Protein AF-A0A8X6RMN5-F1 (afdb_monomer_lite)

Foldseek 3Di:
DLLVVLLVVQLCCCVPVVDHALEDEDADPDPNLVSCVVVCSDPDPRDRHYDYDLLNVLVVQLVVLVVVLVVQPPPADPVRHGQDDDPHDDNVVSVVLSVQLSVLCVVQVPDPVSSVLSNVVSVLVSVDDPVRNPPPSPDPPPVVPDPPVPDPDPDDDDDDD

Radius of gyration: 23.26 Å; chains: 1; bounding box: 46×34×85 Å

pLDDT: mean 80.07, std 21.09, range [27.12, 97.19]

Organism: Trichonephila clavipes (NCBI:txid2585209)

Structure (mmCIF, N/CA/C/O backbone):
data_AF-A0A8X6RMN5-F1
#
_entry.id   AF-A0A8X6RMN5-F1
#
loop_
_atom_site.group_PDB
_atom_site.id
_atom_site.type_symbol
_atom_site.label_atom_id
_atom_site.label_alt_id
_atom_site.label_comp_id
_atom_site.label_asym_id
_atom_site.label_entity_id
_atom_site.label_seq_id
_atom_site.pdbx_PDB_ins_code
_atom_site.Cartn_x
_atom_site.Cartn_y
_atom_site.Cartn_z
_atom_site.occupancy
_atom_site.B_iso_or_equiv
_atom_site.auth_seq_id
_atom_site.auth_comp_id
_atom_site.auth_asym_id
_atom_site.auth_atom_id
_atom_site.pdbx_PDB_model_num
ATOM 1 N N . MET A 1 1 ? -0.550 14.791 17.114 1.00 70.75 1 MET A N 1
ATOM 2 C CA . MET A 1 1 ? -1.939 15.265 16.935 1.00 70.75 1 MET A CA 1
ATOM 3 C C . MET A 1 1 ? -2.863 14.132 16.491 1.00 70.75 1 MET A C 1
ATOM 5 O O . MET A 1 1 ? -3.831 13.871 17.186 1.00 70.75 1 MET A O 1
ATOM 9 N N . GLU A 1 2 ? -2.534 13.392 15.426 1.00 81.44 2 GLU A N 1
ATOM 10 C CA . GLU A 1 2 ? -3.376 12.292 14.905 1.00 81.44 2 GLU A CA 1
ATOM 11 C C . GLU A 1 2 ? -3.603 11.138 15.896 1.00 81.44 2 GLU A C 1
ATOM 13 O O . GLU A 1 2 ? -4.734 10.700 16.077 1.00 81.44 2 GLU A O 1
ATOM 18 N N . VAL A 1 3 ? -2.552 10.692 16.594 1.00 89.19 3 VAL A N 1
ATOM 19 C CA . VAL A 1 3 ? -2.627 9.593 17.579 1.00 89.19 3 VAL A CA 1
ATOM 20 C C . VAL A 1 3 ? -3.610 9.912 18.713 1.00 89.19 3 VAL A C 1
ATOM 22 O O . VAL A 1 3 ? -4.524 9.138 18.983 1.00 89.19 3 VAL A O 1
ATOM 25 N N . ALA A 1 4 ? -3.468 11.092 19.326 1.00 90.25 4 ALA A N 1
ATOM 26 C CA . ALA A 1 4 ? -4.348 11.553 20.400 1.00 90.25 4 ALA A CA 1
ATOM 27 C C . ALA A 1 4 ? -5.798 11.749 19.924 1.00 90.25 4 ALA A C 1
ATOM 29 O O . ALA A 1 4 ? -6.733 11.462 20.671 1.00 90.25 4 ALA A O 1
ATOM 30 N N . GLY A 1 5 ? -5.986 12.191 18.675 1.00 93.06 5 GLY A N 1
ATOM 31 C CA . GLY A 1 5 ? -7.304 12.331 18.056 1.00 93.06 5 GLY A CA 1
ATOM 32 C C . GLY A 1 5 ? -7.997 10.984 17.858 1.00 93.06 5 GLY A C 1
ATOM 33 O O . GLY A 1 5 ? -9.136 10.814 18.287 1.00 93.06 5 GLY A O 1
ATOM 34 N N . ALA A 1 6 ? -7.300 10.007 17.271 1.00 91.38 6 ALA A N 1
ATOM 35 C CA . ALA A 1 6 ? -7.832 8.662 17.067 1.00 91.38 6 ALA A CA 1
ATOM 36 C C . ALA A 1 6 ? -8.211 7.998 18.399 1.00 91.38 6 ALA A C 1
ATOM 38 O O . ALA A 1 6 ? -9.324 7.491 18.539 1.00 91.38 6 ALA A O 1
ATOM 39 N N . LEU A 1 7 ? -7.337 8.086 19.406 1.00 91.69 7 LEU A N 1
ATOM 40 C CA . LEU A 1 7 ? -7.613 7.563 20.743 1.00 91.69 7 LEU A CA 1
ATOM 41 C C . LEU A 1 7 ? -8.856 8.218 21.368 1.00 91.69 7 LEU A C 1
ATOM 43 O O . LEU A 1 7 ? -9.755 7.520 21.837 1.00 91.69 7 LEU A O 1
ATOM 47 N N . SER A 1 8 ? -8.947 9.550 21.292 1.00 93.56 8 SER A N 1
ATOM 48 C CA . SER A 1 8 ? -10.103 10.314 21.781 1.00 93.56 8 SER A CA 1
ATOM 49 C C . SER A 1 8 ? -11.411 9.882 21.116 1.00 93.56 8 SER A C 1
ATOM 51 O O . SER A 1 8 ? -12.431 9.761 21.790 1.00 93.56 8 SER A O 1
ATOM 53 N N . ILE A 1 9 ? -11.405 9.632 19.803 1.00 93.50 9 ILE A N 1
ATOM 54 C CA . ILE A 1 9 ? -12.593 9.186 19.060 1.00 93.50 9 ILE A CA 1
ATOM 55 C C . ILE A 1 9 ? -13.062 7.814 19.556 1.00 93.50 9 ILE A C 1
ATOM 57 O O . ILE A 1 9 ? -14.255 7.630 19.811 1.00 93.50 9 ILE A O 1
ATOM 61 N N . PHE A 1 10 ? -12.140 6.864 19.735 1.00 92.31 10 PHE A N 1
ATOM 62 C CA . PHE A 1 10 ? -12.474 5.526 20.225 1.00 92.31 10 PHE A CA 1
ATOM 63 C C . PHE A 1 10 ? -12.999 5.573 21.666 1.00 92.31 10 PHE A C 1
ATOM 65 O O . PHE A 1 10 ? -14.037 4.982 21.952 1.00 92.31 10 PHE A O 1
ATOM 72 N N . GLN A 1 11 ? -12.369 6.343 22.555 1.00 91.81 11 GLN A N 1
ATOM 73 C CA . GLN A 1 11 ? -12.828 6.488 23.942 1.00 91.81 11 GLN A CA 1
ATOM 74 C C . GLN A 1 11 ? -14.220 7.133 24.017 1.00 91.81 11 GLN A C 1
ATOM 76 O O . GLN A 1 11 ? -15.104 6.645 24.722 1.00 91.81 11 GLN A O 1
ATOM 81 N N . ARG A 1 12 ? -14.447 8.196 23.232 1.00 94.12 12 ARG A N 1
ATOM 82 C CA . ARG A 1 12 ? -15.735 8.905 23.180 1.00 94.12 12 ARG A CA 1
ATOM 83 C C . ARG A 1 12 ? -16.869 8.050 22.630 1.00 94.12 12 ARG A C 1
ATOM 85 O O . ARG A 1 12 ? -18.004 8.232 23.055 1.00 94.12 12 ARG A O 1
ATOM 92 N N . SER A 1 13 ? -16.581 7.130 21.708 1.00 92.75 13 SER A N 1
ATOM 93 C CA . SER A 1 13 ? -17.604 6.230 21.158 1.00 92.75 13 SER A CA 1
ATOM 94 C C . SER A 1 13 ? -18.287 5.400 22.250 1.00 92.75 13 SER A C 1
ATOM 96 O O . SER A 1 13 ? -19.514 5.299 22.275 1.00 92.75 13 SER A O 1
ATOM 98 N N . GLN A 1 14 ? -17.505 4.911 23.215 1.00 88.12 14 GLN A N 1
ATOM 99 C CA . GLN A 1 14 ? -18.015 4.131 24.333 1.00 88.12 14 GLN A CA 1
ATOM 100 C C . GLN A 1 14 ? -18.707 5.018 25.372 1.00 88.12 14 GLN A C 1
ATOM 102 O O . GLN A 1 14 ? -19.787 4.668 25.837 1.00 88.12 14 GLN A O 1
ATOM 107 N N . SER A 1 15 ? -18.118 6.163 25.732 1.00 89.12 15 SER A N 1
ATOM 108 C CA . SER A 1 15 ? -18.645 6.997 26.821 1.00 89.12 15 SER A CA 1
ATOM 109 C C . SER A 1 15 ? -19.879 7.816 26.443 1.00 89.12 15 SER A C 1
ATOM 111 O O . SER A 1 15 ? -20.759 7.994 27.278 1.00 89.12 15 SER A O 1
ATOM 113 N N . LEU A 1 16 ? -19.959 8.315 25.205 1.00 93.62 16 LEU A N 1
ATOM 114 C CA . LEU A 1 16 ? -21.046 9.200 24.771 1.00 93.62 16 LEU A CA 1
ATOM 115 C C . LEU A 1 16 ? -22.171 8.455 24.057 1.00 93.62 16 LEU A C 1
ATOM 117 O O . LEU A 1 16 ? -23.327 8.853 24.161 1.00 93.62 16 LEU A O 1
ATOM 121 N N . CYS A 1 17 ? -21.831 7.401 23.316 1.00 91.00 17 CYS A N 1
ATOM 122 C CA . CYS A 1 17 ? -22.777 6.719 22.434 1.00 91.00 17 CYS A CA 1
ATOM 123 C C . CYS A 1 17 ? -22.996 5.248 22.809 1.00 91.00 17 CYS A C 1
ATOM 125 O O . CYS A 1 17 ? -23.855 4.607 22.213 1.00 91.00 17 CYS A O 1
ATOM 127 N N . ASN A 1 18 ? -22.228 4.703 23.763 1.00 90.06 18 ASN A N 1
ATOM 128 C CA . ASN A 1 18 ? -22.230 3.281 24.117 1.00 90.06 18 ASN A CA 1
ATOM 129 C C . ASN A 1 18 ? -22.034 2.350 22.899 1.00 90.06 18 ASN A C 1
ATOM 131 O O . ASN A 1 18 ? -22.645 1.286 22.808 1.00 90.06 18 ASN A O 1
ATOM 135 N N . VAL A 1 19 ? -21.185 2.757 21.945 1.00 91.06 19 VAL A N 1
ATOM 136 C CA . VAL A 1 19 ? -20.836 1.968 20.750 1.00 91.06 19 VAL A CA 1
ATOM 137 C C . VAL A 1 19 ? -19.344 1.653 20.704 1.00 91.06 19 VAL A C 1
ATOM 139 O O . VAL A 1 19 ? -18.530 2.335 21.326 1.00 91.06 19 VAL A O 1
ATOM 142 N N . ARG A 1 20 ? -18.979 0.625 19.929 1.00 91.50 20 ARG A N 1
ATOM 143 C CA . ARG A 1 20 ? -17.593 0.172 19.754 1.00 91.50 20 ARG A CA 1
ATOM 144 C C . ARG A 1 20 ? -17.239 0.077 18.279 1.00 91.50 20 ARG A C 1
ATOM 146 O O . ARG A 1 20 ? -17.992 -0.494 17.491 1.00 91.50 20 ARG A O 1
ATOM 153 N N . TYR A 1 21 ? -16.068 0.582 17.914 1.00 92.38 21 TYR A N 1
ATOM 154 C CA . TYR A 1 21 ? -15.489 0.358 16.598 1.00 92.38 21 TYR A CA 1
ATOM 155 C C . TYR A 1 21 ? -14.751 -0.977 16.589 1.00 92.38 21 TYR A C 1
ATOM 157 O O . TYR A 1 21 ? -13.824 -1.194 17.362 1.00 92.38 21 TYR A O 1
ATOM 165 N N . THR A 1 22 ? -15.141 -1.865 15.682 1.00 91.00 22 THR A N 1
ATOM 166 C CA . THR A 1 22 ? -14.509 -3.182 15.521 1.00 91.00 22 THR A CA 1
ATOM 167 C C . THR A 1 22 ? -13.418 -3.184 14.459 1.00 91.00 22 THR A C 1
ATOM 169 O O . THR A 1 22 ? -12.593 -4.090 14.431 1.00 91.00 22 THR A O 1
ATOM 172 N N . LYS A 1 23 ? -13.393 -2.167 13.589 1.00 92.38 23 LYS A N 1
ATOM 173 C CA . LYS A 1 23 ? -12.466 -2.064 12.461 1.00 92.38 23 LYS A CA 1
ATOM 174 C C . LYS A 1 23 ? -11.837 -0.680 12.400 1.00 92.38 23 LYS A C 1
ATOM 176 O O . LYS A 1 23 ? -12.520 0.326 12.580 1.00 92.38 23 LYS A O 1
ATOM 181 N N . TYR A 1 24 ? -10.546 -0.637 12.101 1.00 92.38 24 TYR A N 1
ATOM 182 C CA . TYR A 1 24 ? -9.770 0.579 11.894 1.00 92.38 24 TYR A CA 1
ATOM 183 C C . TYR A 1 24 ? -9.195 0.569 10.480 1.00 92.38 24 TYR A C 1
ATOM 185 O O . TYR A 1 24 ? -8.348 -0.262 10.162 1.00 92.38 24 TYR A O 1
ATOM 193 N N . LEU A 1 25 ? -9.644 1.489 9.626 1.00 91.38 25 LEU A N 1
ATOM 194 C CA . LEU A 1 25 ? -9.079 1.661 8.291 1.00 91.38 25 LEU A CA 1
ATOM 195 C C . LEU A 1 25 ? -7.884 2.611 8.364 1.00 91.38 25 LEU A C 1
ATOM 197 O O . LEU A 1 25 ? -8.046 3.791 8.668 1.00 91.38 25 LEU A O 1
ATOM 201 N N . GLY A 1 26 ? -6.695 2.091 8.074 1.00 88.62 26 GLY A N 1
ATOM 202 C CA . GLY A 1 26 ? -5.451 2.837 8.183 1.00 88.62 26 GLY A CA 1
ATOM 203 C C . GLY A 1 26 ? -4.517 2.639 7.000 1.00 88.62 26 GLY A C 1
ATOM 204 O O . GLY A 1 26 ? -4.634 1.701 6.211 1.00 88.62 26 GLY A O 1
ATOM 205 N N . ASP A 1 27 ? -3.563 3.553 6.900 1.00 81.75 27 ASP A N 1
ATOM 206 C CA . ASP A 1 27 ? -2.384 3.400 6.060 1.00 81.75 27 ASP A CA 1
ATOM 207 C C . ASP A 1 27 ? -1.276 2.719 6.884 1.00 81.75 27 ASP A C 1
ATOM 209 O O . ASP A 1 27 ? -1.054 3.112 8.031 1.00 81.75 27 ASP A O 1
ATOM 213 N N . GLY A 1 28 ? -0.614 1.714 6.300 1.00 75.88 28 GLY A N 1
ATOM 214 C CA . GLY A 1 28 ? 0.687 1.173 6.705 1.00 75.88 28 GLY A CA 1
ATOM 215 C C . GLY A 1 28 ? 0.947 1.093 8.205 1.00 75.88 28 GLY A C 1
ATOM 216 O O . GLY A 1 28 ? 0.069 0.751 8.989 1.00 75.88 28 GLY A O 1
ATOM 217 N N . ASP A 1 29 ? 2.173 1.379 8.629 1.00 77.69 29 ASP A N 1
ATOM 218 C CA . ASP A 1 29 ? 2.512 1.383 10.052 1.00 77.69 29 ASP A CA 1
ATOM 219 C C . ASP A 1 29 ? 1.843 2.576 10.749 1.00 77.69 29 ASP A C 1
ATOM 221 O O . ASP A 1 29 ? 2.338 3.704 10.751 1.00 77.69 29 ASP A O 1
ATOM 225 N N . SER A 1 30 ? 0.667 2.325 11.328 1.00 84.62 30 SER A N 1
ATOM 226 C CA . SER A 1 30 ? -0.173 3.357 11.925 1.00 84.62 30 SER A CA 1
ATOM 227 C C . SER A 1 30 ? 0.077 3.456 13.427 1.00 84.62 30 SER A C 1
ATOM 229 O O . SER A 1 30 ? -0.459 2.681 14.218 1.00 84.62 30 SER A O 1
ATOM 231 N N . LYS A 1 31 ? 0.842 4.474 13.841 1.00 89.62 31 LYS A N 1
ATOM 232 C CA . LYS A 1 31 ? 1.044 4.805 15.267 1.00 89.62 31 LYS A CA 1
ATOM 233 C C . LYS A 1 31 ? -0.278 5.039 16.008 1.00 89.62 31 LYS A C 1
ATOM 235 O O . LYS A 1 31 ? -0.380 4.743 17.193 1.00 89.62 31 LYS A O 1
ATOM 240 N N . ALA A 1 32 ? -1.288 5.555 15.309 1.00 91.19 32 ALA A N 1
ATOM 241 C CA . ALA A 1 32 ? -2.626 5.750 15.857 1.00 91.19 32 ALA A CA 1
ATOM 242 C C . ALA A 1 32 ? -3.315 4.415 16.183 1.00 91.19 32 ALA A C 1
ATOM 244 O O . ALA A 1 32 ? -3.856 4.272 17.276 1.00 91.19 32 ALA A O 1
ATOM 245 N N . PHE A 1 33 ? -3.227 3.420 15.293 1.00 90.94 33 PHE A N 1
ATOM 246 C CA . PHE A 1 33 ? -3.726 2.072 15.576 1.00 90.94 33 PHE A CA 1
ATOM 247 C C . PHE A 1 33 ? -3.003 1.435 16.766 1.00 90.94 33 PHE A C 1
ATOM 249 O O . PHE A 1 33 ? -3.659 0.932 17.674 1.00 90.94 33 PHE A O 1
ATOM 256 N N . ASN A 1 34 ? -1.668 1.513 16.800 1.00 90.62 34 ASN A N 1
ATOM 257 C CA . ASN A 1 34 ? -0.884 0.958 17.908 1.00 90.62 34 ASN A CA 1
ATOM 258 C C . ASN A 1 34 ? -1.311 1.566 19.247 1.00 90.62 34 ASN A C 1
ATOM 260 O O . ASN A 1 34 ? -1.565 0.835 20.196 1.00 90.62 34 ASN A O 1
ATOM 264 N N . SER A 1 35 ? -1.510 2.886 19.296 1.00 91.25 35 SER A N 1
ATOM 265 C CA . SER A 1 35 ? -2.003 3.562 20.497 1.00 91.25 35 SER A CA 1
ATOM 266 C C . SER A 1 35 ? -3.387 3.070 20.931 1.00 91.25 35 SER A C 1
ATOM 268 O O . SER A 1 35 ? -3.599 2.868 22.125 1.00 91.25 35 SER A O 1
ATOM 270 N N . ILE A 1 36 ? -4.318 2.826 20.001 1.00 90.12 36 ILE A N 1
ATOM 271 C CA . ILE A 1 36 ? -5.642 2.261 20.323 1.00 90.12 36 ILE A CA 1
ATOM 272 C C . ILE A 1 36 ? -5.500 0.866 20.951 1.00 90.12 36 ILE A C 1
ATOM 274 O O . ILE A 1 36 ? -6.151 0.576 21.955 1.00 90.12 36 ILE A O 1
ATOM 278 N N . VAL A 1 37 ? -4.636 0.017 20.388 1.00 88.75 37 VAL A N 1
ATOM 279 C CA . VAL A 1 37 ? -4.383 -1.342 20.894 1.00 88.75 37 VAL A CA 1
ATOM 280 C C . VAL A 1 37 ? -3.723 -1.307 22.276 1.00 88.75 37 VAL A C 1
ATOM 282 O O . VAL A 1 37 ? -4.178 -1.987 23.193 1.00 88.75 37 VAL A O 1
ATOM 285 N N . GLU A 1 38 ? -2.688 -0.483 22.449 1.00 89.44 38 GLU A N 1
ATOM 286 C CA . GLU A 1 38 ? -1.939 -0.334 23.703 1.00 89.44 38 GLU A CA 1
ATOM 287 C C . GLU A 1 38 ? -2.814 0.191 24.847 1.00 89.44 38 GLU A C 1
ATOM 289 O O . GLU A 1 38 ? -2.713 -0.287 25.976 1.00 89.44 38 GLU A O 1
ATOM 294 N N . ASN A 1 39 ? -3.708 1.142 24.558 1.00 88.56 39 ASN A N 1
ATOM 295 C CA . ASN A 1 39 ? -4.570 1.767 25.563 1.00 88.56 39 ASN A CA 1
ATOM 296 C C . ASN A 1 39 ? -5.820 0.943 25.905 1.00 88.56 39 ASN A C 1
ATOM 298 O O . ASN A 1 39 ? -6.601 1.388 26.742 1.00 88.56 39 ASN A O 1
ATOM 302 N N . LYS A 1 40 ? -6.025 -0.226 25.273 1.00 85.50 40 LYS A N 1
ATOM 303 C CA . LYS A 1 40 ? -7.152 -1.141 25.543 1.00 85.50 40 LYS A CA 1
ATOM 304 C C . LYS A 1 40 ? -8.485 -0.396 25.685 1.00 85.50 40 LYS A C 1
ATOM 306 O O . LYS A 1 40 ? -9.169 -0.496 26.698 1.00 85.50 40 LYS A O 1
ATOM 311 N N . VAL A 1 41 ? -8.826 0.399 24.667 1.00 84.94 41 VAL A N 1
ATOM 312 C CA . VAL A 1 41 ? -9.943 1.364 24.729 1.00 84.94 41 VAL A CA 1
ATOM 313 C C . VAL A 1 41 ? -11.295 0.709 25.049 1.00 84.94 41 VAL A C 1
ATOM 315 O O . VAL A 1 41 ? -12.184 1.361 25.595 1.00 84.94 41 VAL A O 1
ATOM 318 N N . TYR A 1 42 ? -11.444 -0.581 24.748 1.00 87.38 42 TYR A N 1
ATOM 319 C CA . TYR A 1 42 ? -12.607 -1.375 25.121 1.00 87.38 42 TYR A CA 1
ATOM 320 C C . TYR A 1 42 ? -12.220 -2.396 26.197 1.00 87.38 42 TYR A C 1
ATOM 322 O O . TYR A 1 42 ? -11.218 -3.093 26.071 1.00 87.38 42 TYR A O 1
ATOM 330 N N . VAL A 1 43 ? -13.026 -2.444 27.262 1.00 70.25 43 VAL A N 1
ATOM 331 C CA . VAL A 1 43 ? -12.774 -3.209 28.500 1.00 70.25 43 VAL A CA 1
ATOM 332 C C . VAL A 1 43 ? -12.931 -4.727 28.294 1.00 70.25 43 VAL A C 1
ATOM 334 O O . VAL A 1 43 ? -12.335 -5.515 29.024 1.00 70.25 43 VAL A O 1
ATOM 337 N N . ASP A 1 44 ? -13.661 -5.133 27.253 1.00 68.12 44 ASP A N 1
ATOM 338 C CA . ASP A 1 44 ? -13.896 -6.534 26.882 1.00 68.12 44 ASP A CA 1
ATOM 339 C C . ASP A 1 44 ? -12.927 -6.984 25.768 1.00 68.12 44 ASP A C 1
ATOM 341 O O . ASP A 1 44 ? -12.291 -6.149 25.130 1.00 68.12 44 ASP A O 1
ATOM 345 N N . HIS A 1 45 ? -12.874 -8.287 25.451 1.00 63.88 45 HIS A N 1
ATOM 346 C CA . HIS A 1 45 ? -12.081 -8.916 24.368 1.00 63.88 45 HIS A CA 1
ATOM 347 C C . HIS A 1 45 ? -12.367 -8.417 22.922 1.00 63.88 45 HIS A C 1
ATOM 349 O O . HIS A 1 45 ? -12.164 -9.143 21.951 1.00 63.88 45 HIS A O 1
ATOM 355 N N . CYS A 1 46 ? -12.849 -7.190 22.738 1.00 69.94 46 CYS A N 1
ATOM 356 C CA . CYS A 1 46 ? -13.054 -6.559 21.444 1.00 69.94 46 CYS A CA 1
ATOM 357 C C . CYS A 1 46 ? -11.709 -6.079 20.879 1.00 69.94 46 CYS A C 1
ATOM 359 O O . CYS A 1 46 ? -11.292 -4.941 21.105 1.00 69.94 46 CYS A O 1
ATOM 361 N N . SER A 1 47 ? -11.025 -6.946 20.132 1.00 81.62 47 SER A N 1
ATOM 362 C CA . SER A 1 47 ? -9.871 -6.542 19.331 1.00 81.62 47 SER A CA 1
ATOM 363 C C . SER A 1 47 ? -10.334 -5.717 18.128 1.00 81.62 47 SER A C 1
ATOM 365 O O . SER A 1 47 ? -11.249 -6.096 17.398 1.00 81.62 47 SER A O 1
ATOM 367 N N . VAL A 1 48 ? -9.710 -4.555 17.930 1.00 89.19 48 VAL A N 1
ATOM 368 C CA . VAL A 1 48 ? -9.947 -3.730 16.743 1.00 89.19 48 VAL A CA 1
ATOM 369 C C . VAL A 1 48 ? -9.142 -4.324 15.591 1.00 89.19 48 VAL A C 1
ATOM 371 O O . VAL A 1 48 ? -7.914 -4.379 15.649 1.00 89.19 48 VAL A O 1
ATOM 374 N N . GLU A 1 49 ? -9.821 -4.768 14.539 1.00 90.88 49 GLU A N 1
ATOM 375 C CA . GLU A 1 49 ? -9.182 -5.284 13.331 1.00 90.88 49 GLU A CA 1
ATOM 376 C C . GLU A 1 49 ? -8.639 -4.123 12.491 1.00 90.88 49 GLU A C 1
ATOM 378 O O . GLU A 1 49 ? -9.368 -3.192 12.135 1.00 90.88 49 GLU A O 1
ATOM 383 N N . LYS A 1 50 ? -7.354 -4.175 12.138 1.00 91.31 50 LYS A N 1
ATOM 384 C CA . LYS A 1 50 ? -6.760 -3.203 11.221 1.00 91.31 50 LYS A CA 1
ATOM 385 C C . LYS A 1 50 ? -7.018 -3.608 9.775 1.00 91.31 50 LYS A C 1
ATOM 387 O O . LYS A 1 50 ? -6.587 -4.668 9.335 1.00 91.31 50 LYS A O 1
ATOM 392 N N . LEU A 1 51 ? -7.647 -2.713 9.026 1.00 91.56 51 LEU A N 1
ATOM 393 C CA . LEU A 1 51 ? -7.801 -2.805 7.582 1.00 91.56 51 LEU A CA 1
ATOM 394 C C . LEU A 1 51 ? -6.757 -1.928 6.889 1.00 91.56 51 LEU A C 1
ATOM 396 O O . LEU A 1 51 ? -6.518 -0.787 7.292 1.00 91.56 51 LEU A O 1
ATOM 400 N N . GLU A 1 52 ? -6.181 -2.442 5.806 1.00 88.25 52 GLU A N 1
ATOM 401 C CA . GLU A 1 52 ? -5.272 -1.686 4.946 1.00 88.25 52 GLU A CA 1
ATOM 402 C C . GLU A 1 52 ? -6.054 -0.937 3.862 1.00 88.25 52 GLU A C 1
ATOM 404 O O . GLU A 1 52 ? -6.919 -1.495 3.182 1.00 88.25 52 GLU A O 1
ATOM 409 N N . CYS A 1 53 ? -5.721 0.334 3.655 1.00 90.38 53 CYS A N 1
ATOM 410 C CA . CYS A 1 53 ? -6.298 1.122 2.573 1.00 90.38 53 CYS A CA 1
ATOM 411 C C . CYS A 1 53 ? -5.800 0.645 1.197 1.00 90.38 53 CYS A C 1
ATOM 413 O O . CYS A 1 53 ? -4.595 0.541 0.964 1.00 90.38 53 CYS A O 1
ATOM 415 N N . ILE A 1 54 ? -6.710 0.460 0.233 1.00 89.50 54 ILE A N 1
ATOM 416 C CA . ILE A 1 54 ? -6.364 0.093 -1.156 1.00 89.50 54 ILE A CA 1
ATOM 417 C C . ILE A 1 54 ? -5.388 1.106 -1.764 1.00 89.50 54 ILE A C 1
ATOM 419 O O . ILE A 1 54 ? -4.411 0.721 -2.407 1.00 89.50 54 ILE A O 1
ATOM 423 N N . GLY A 1 55 ? -5.598 2.399 -1.495 1.00 91.06 55 GLY A N 1
ATOM 424 C CA . GLY A 1 55 ? -4.701 3.461 -1.945 1.00 91.06 55 GLY A CA 1
ATOM 425 C C . GLY A 1 55 ? -3.267 3.284 -1.438 1.00 91.06 55 GLY A C 1
ATOM 426 O O . GLY A 1 55 ? -2.322 3.574 -2.171 1.00 91.06 55 GLY A O 1
ATOM 427 N N . HIS A 1 56 ? -3.082 2.744 -0.230 1.00 90.12 56 HIS A N 1
ATOM 428 C CA . HIS A 1 56 ? -1.752 2.392 0.271 1.00 90.12 56 HIS A CA 1
ATOM 429 C C . HIS A 1 56 ? -1.152 1.206 -0.479 1.00 90.12 56 HIS A C 1
ATOM 431 O O . HIS A 1 56 ? -0.005 1.265 -0.922 1.00 90.12 56 HIS A O 1
ATOM 437 N N . VAL A 1 57 ? -1.930 0.139 -0.686 1.00 89.94 57 VAL A N 1
ATOM 438 C CA . VAL A 1 57 ? -1.464 -1.042 -1.432 1.00 89.94 57 VAL A CA 1
ATOM 439 C C . VAL A 1 57 ? -1.020 -0.645 -2.848 1.00 89.94 57 VAL A C 1
ATOM 441 O O . VAL A 1 57 ? 0.043 -1.070 -3.304 1.00 89.94 57 VAL A O 1
ATOM 444 N N . MET A 1 58 ? -1.773 0.239 -3.510 1.00 92.50 58 MET A N 1
ATOM 445 C CA . MET A 1 58 ? -1.407 0.816 -4.807 1.00 92.50 58 MET A CA 1
ATOM 446 C C . MET A 1 58 ? -0.082 1.584 -4.738 1.00 92.50 58 MET A C 1
ATOM 448 O O . MET A 1 58 ? 0.843 1.290 -5.496 1.00 92.50 58 MET A O 1
ATOM 452 N N . LYS A 1 59 ? 0.047 2.540 -3.809 1.00 92.62 59 LYS A N 1
ATOM 453 C CA . LYS A 1 59 ? 1.279 3.329 -3.641 1.00 92.62 59 LYS A CA 1
ATOM 454 C C . LYS A 1 59 ? 2.490 2.437 -3.377 1.00 92.62 59 LYS A C 1
ATOM 456 O O . LYS A 1 59 ? 3.558 2.672 -3.935 1.00 92.62 59 LYS A O 1
ATOM 461 N N . ARG A 1 60 ? 2.326 1.372 -2.585 1.00 94.00 60 ARG A N 1
ATOM 462 C CA . ARG A 1 60 ? 3.390 0.406 -2.284 1.00 94.00 60 ARG A CA 1
ATOM 463 C C . ARG A 1 60 ? 3.946 -0.248 -3.551 1.00 94.00 60 ARG A C 1
ATOM 465 O O . ARG A 1 60 ? 5.164 -0.392 -3.662 1.00 94.00 60 ARG A O 1
ATOM 472 N N . MET A 1 61 ? 3.090 -0.611 -4.508 1.00 94.06 61 MET A N 1
ATOM 473 C CA . MET A 1 61 ? 3.526 -1.149 -5.802 1.00 94.06 61 MET A CA 1
ATOM 474 C C . MET A 1 61 ? 4.365 -0.125 -6.576 1.00 94.06 61 MET A C 1
ATOM 476 O O . MET A 1 61 ? 5.487 -0.433 -6.981 1.00 94.06 61 MET A O 1
ATOM 480 N N . GLY A 1 62 ? 3.857 1.100 -6.736 1.00 96.00 62 GLY A N 1
ATOM 481 C CA . GLY A 1 62 ? 4.567 2.156 -7.458 1.00 96.00 62 GLY A CA 1
ATOM 482 C C . GLY A 1 62 ? 5.911 2.502 -6.819 1.00 96.00 62 GLY A C 1
ATOM 483 O O . GLY A 1 62 ? 6.920 2.607 -7.515 1.00 96.00 62 GLY A O 1
ATOM 484 N N . THR A 1 63 ? 5.965 2.606 -5.489 1.00 96.56 63 THR A N 1
ATOM 485 C CA . THR A 1 63 ? 7.212 2.837 -4.745 1.00 96.56 63 THR A CA 1
ATOM 486 C C . THR A 1 63 ? 8.224 1.723 -4.992 1.00 96.56 63 THR A C 1
ATOM 488 O O . THR A 1 63 ? 9.379 2.019 -5.283 1.00 96.56 63 THR A O 1
ATOM 491 N N . ARG A 1 64 ? 7.811 0.447 -4.956 1.00 96.69 64 ARG A N 1
ATOM 492 C CA . ARG A 1 64 ? 8.711 -0.688 -5.233 1.00 96.69 64 ARG A CA 1
ATOM 493 C C . ARG A 1 64 ? 9.289 -0.638 -6.648 1.00 96.69 64 ARG A C 1
ATOM 495 O O . ARG A 1 64 ? 10.487 -0.860 -6.809 1.00 96.69 64 ARG A O 1
ATOM 502 N N . LEU A 1 65 ? 8.475 -0.301 -7.652 1.00 95.94 65 LEU A N 1
ATOM 503 C CA . LEU A 1 65 ? 8.939 -0.153 -9.037 1.00 95.94 65 LEU A CA 1
ATOM 504 C C . LEU A 1 65 ? 9.923 1.012 -9.190 1.00 95.94 65 LEU A C 1
ATOM 506 O O . LEU A 1 65 ? 10.957 0.860 -9.837 1.00 95.94 65 LEU A O 1
ATOM 510 N N . ARG A 1 66 ? 9.661 2.150 -8.540 1.00 96.88 66 ARG A N 1
ATOM 511 C CA . ARG A 1 66 ? 10.591 3.291 -8.514 1.00 96.88 66 ARG A CA 1
ATOM 512 C C . ARG A 1 66 ? 11.893 2.951 -7.796 1.00 96.88 66 ARG A C 1
ATOM 514 O O . ARG A 1 66 ? 12.967 3.293 -8.278 1.00 96.88 66 ARG A O 1
ATOM 521 N N . SER A 1 67 ? 11.832 2.226 -6.680 1.00 97.19 67 SER A N 1
ATOM 522 C CA . SER A 1 67 ? 13.032 1.747 -5.989 1.00 97.19 67 SER A CA 1
ATOM 523 C C . SER A 1 67 ? 13.845 0.788 -6.858 1.00 97.19 67 SER A C 1
ATOM 525 O O . SER A 1 67 ? 15.066 0.910 -6.902 1.00 97.19 67 SER A O 1
ATOM 527 N N . LEU A 1 68 ? 13.193 -0.136 -7.573 1.00 95.56 68 LEU A N 1
ATOM 528 C CA . LEU A 1 68 ? 13.857 -1.023 -8.533 1.00 95.56 68 LEU A CA 1
ATOM 529 C C . LEU A 1 68 ? 14.542 -0.218 -9.641 1.00 95.56 68 LEU A C 1
ATOM 531 O O . LEU A 1 68 ? 15.717 -0.433 -9.923 1.00 95.56 68 LEU A O 1
ATOM 535 N N . LYS A 1 69 ? 13.830 0.761 -10.204 1.00 94.19 69 LYS A N 1
ATOM 536 C CA . LYS A 1 69 ? 14.348 1.686 -11.213 1.00 94.19 69 LYS A CA 1
ATOM 537 C C . LYS A 1 69 ? 15.627 2.387 -10.750 1.00 94.19 69 LYS A C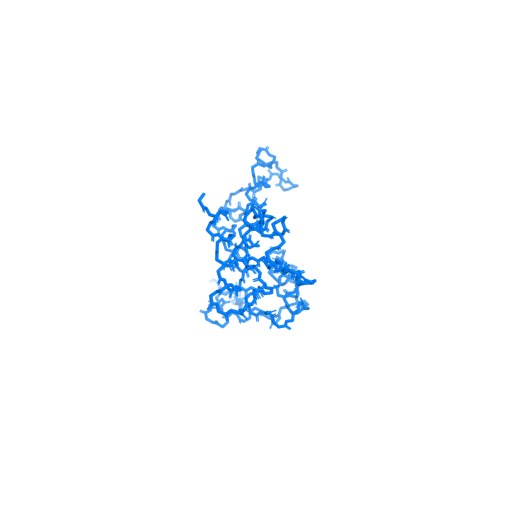 1
ATOM 539 O O . L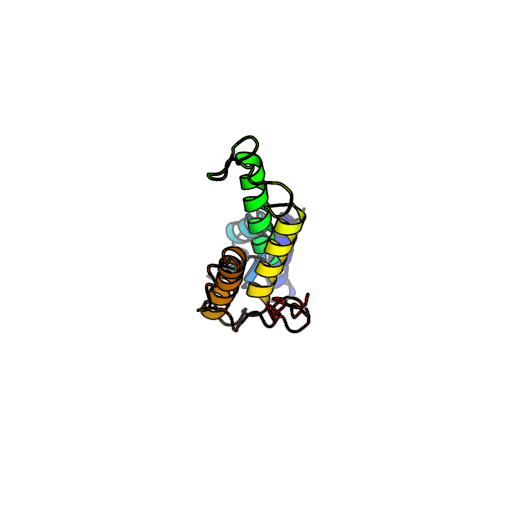YS A 1 69 ? 16.602 2.439 -11.495 1.00 94.19 69 LYS A O 1
ATOM 544 N N . THR A 1 70 ? 15.642 2.880 -9.512 1.00 94.94 70 THR A N 1
ATOM 545 C CA . THR A 1 70 ? 16.823 3.510 -8.908 1.00 94.94 70 THR A CA 1
ATOM 546 C C . THR A 1 70 ? 17.959 2.511 -8.698 1.00 94.94 70 THR A C 1
ATOM 548 O O . THR A 1 70 ? 19.100 2.820 -9.029 1.00 94.94 70 THR A O 1
ATOM 551 N N . LYS A 1 71 ? 17.664 1.304 -8.197 1.00 95.38 71 LYS A N 1
ATOM 552 C CA . LYS A 1 71 ? 18.668 0.250 -7.961 1.00 95.38 71 LYS A CA 1
ATOM 553 C C . LYS A 1 71 ? 19.335 -0.241 -9.248 1.00 95.38 71 LYS A C 1
ATOM 555 O O . LYS A 1 71 ? 20.521 -0.544 -9.233 1.00 95.38 71 LYS A O 1
ATOM 560 N N . MET A 1 72 ? 18.591 -0.302 -10.350 1.00 94.25 72 MET A N 1
ATOM 561 C CA . MET A 1 72 ? 19.088 -0.757 -11.655 1.00 94.25 72 MET A CA 1
ATOM 562 C C . MET A 1 72 ? 19.678 0.371 -12.513 1.00 94.25 72 MET A C 1
ATOM 564 O O . MET A 1 72 ? 19.981 0.174 -13.690 1.00 94.25 72 MET A O 1
ATOM 568 N N . ARG A 1 73 ? 19.841 1.576 -11.961 1.00 91.31 73 ARG A N 1
ATOM 569 C CA . ARG A 1 73 ? 20.431 2.696 -12.694 1.00 91.31 73 ARG A CA 1
ATOM 570 C C . ARG A 1 73 ? 21.883 2.378 -13.068 1.00 91.31 73 ARG A C 1
ATOM 572 O O . ARG A 1 73 ? 22.671 1.992 -12.215 1.00 91.31 73 ARG A O 1
ATOM 579 N N . GLY A 1 74 ? 22.227 2.561 -14.343 1.00 87.75 74 GLY A N 1
ATOM 580 C CA . GLY A 1 74 ? 23.566 2.268 -14.872 1.00 87.75 74 GLY A CA 1
ATOM 581 C C . GLY A 1 74 ? 23.815 0.791 -15.191 1.00 87.75 74 GLY A C 1
ATOM 582 O O . GLY A 1 74 ? 24.836 0.480 -15.790 1.00 87.75 74 GLY A O 1
ATOM 583 N N . GLN A 1 75 ? 22.880 -0.102 -14.853 1.00 92.81 75 GLN A N 1
ATOM 584 C CA . GLN A 1 75 ? 22.933 -1.505 -15.251 1.00 92.81 75 GLN A CA 1
ATOM 585 C C . GLN A 1 75 ? 22.175 -1.708 -16.562 1.00 92.81 75 GLN A C 1
ATOM 587 O O . GLN A 1 75 ? 21.127 -1.097 -16.806 1.00 92.81 75 GLN A O 1
ATOM 592 N N . THR A 1 76 ? 22.709 -2.586 -17.399 1.00 93.31 76 THR A N 1
ATOM 593 C CA . THR A 1 76 ? 22.057 -3.049 -18.619 1.00 93.31 76 THR A CA 1
ATOM 594 C C . THR A 1 76 ? 21.376 -4.387 -18.365 1.00 93.31 76 THR A C 1
ATOM 596 O O . THR A 1 76 ? 21.814 -5.196 -17.548 1.00 93.31 76 THR A O 1
ATOM 599 N N . LEU A 1 77 ? 20.255 -4.599 -19.043 1.00 91.19 77 LEU A N 1
ATOM 600 C CA . LEU A 1 77 ? 19.579 -5.889 -19.097 1.00 91.19 77 LEU A CA 1
ATOM 601 C C . LEU A 1 77 ? 20.309 -6.810 -20.093 1.00 91.19 77 LEU A C 1
ATOM 603 O O . LEU A 1 77 ? 21.280 -6.408 -20.737 1.00 91.19 77 LEU A O 1
ATOM 607 N N . SER A 1 78 ? 19.826 -8.045 -20.248 1.00 89.81 78 SER A N 1
ATOM 608 C CA . SER A 1 78 ? 20.374 -9.028 -21.200 1.00 89.81 78 SER A CA 1
ATOM 609 C C . SER A 1 78 ? 20.398 -8.539 -22.653 1.00 89.81 78 SER A C 1
ATOM 611 O O . SER A 1 78 ? 21.209 -9.000 -23.446 1.00 89.81 78 SER A O 1
ATOM 613 N N . ASP A 1 79 ? 19.545 -7.577 -22.998 1.00 90.44 79 ASP A N 1
ATOM 614 C CA . ASP A 1 79 ? 19.475 -6.939 -24.314 1.00 90.44 79 ASP A CA 1
ATOM 615 C C . ASP A 1 79 ? 20.457 -5.761 -24.491 1.00 90.44 79 ASP A C 1
ATOM 617 O O . ASP A 1 79 ? 20.358 -5.008 -25.464 1.00 90.44 79 ASP A O 1
ATOM 621 N N . GLY A 1 80 ? 21.372 -5.558 -23.536 1.00 91.56 80 GLY A N 1
ATOM 622 C CA . GLY A 1 80 ? 22.372 -4.489 -23.553 1.00 91.56 80 GLY A CA 1
ATOM 623 C C . GLY A 1 80 ? 21.804 -3.088 -23.313 1.00 91.56 80 GLY A C 1
ATOM 624 O O . GLY A 1 80 ? 22.537 -2.106 -23.410 1.00 91.56 80 GLY A O 1
ATOM 625 N N . LYS A 1 81 ? 20.511 -2.961 -22.995 1.00 91.06 81 LYS A N 1
ATOM 626 C CA . LYS A 1 81 ? 19.828 -1.674 -22.820 1.00 91.06 81 LYS A CA 1
ATOM 627 C C . LYS A 1 81 ? 19.462 -1.442 -21.350 1.00 91.06 81 LYS A C 1
ATOM 629 O O . LYS A 1 81 ? 19.264 -2.394 -20.595 1.00 91.06 81 LYS A O 1
ATOM 634 N N . PRO A 1 82 ? 19.341 -0.178 -20.910 1.00 93.00 82 PRO A N 1
ATOM 635 C CA . PRO A 1 82 ? 18.918 0.127 -19.546 1.00 93.00 82 PRO A CA 1
ATOM 636 C C . PRO A 1 82 ? 17.468 -0.311 -19.285 1.00 93.00 82 PRO A C 1
ATOM 638 O O . PRO A 1 82 ? 16.663 -0.460 -20.206 1.00 93.00 82 PRO A O 1
ATOM 641 N N . LEU A 1 83 ? 17.104 -0.460 -18.007 1.00 92.06 83 LEU A N 1
ATOM 642 C CA . LEU A 1 83 ? 15.720 -0.736 -17.582 1.00 92.06 83 LEU A CA 1
ATOM 643 C C . LEU A 1 83 ? 14.746 0.399 -17.952 1.00 92.06 83 LEU A C 1
ATOM 645 O O . LEU A 1 83 ? 13.554 0.179 -18.151 1.00 92.06 83 LEU A O 1
ATOM 649 N N . CYS A 1 84 ? 15.256 1.626 -18.027 1.00 88.88 84 CYS A N 1
ATOM 650 C CA . CYS A 1 84 ? 14.481 2.831 -18.308 1.00 88.88 84 CYS A CA 1
ATOM 651 C C . CYS A 1 84 ? 14.606 3.235 -19.779 1.00 88.88 84 CYS A C 1
ATOM 653 O O . CYS A 1 84 ? 15.582 2.893 -20.439 1.00 88.88 84 CYS A O 1
ATOM 655 N N . GLY A 1 85 ? 13.673 4.050 -20.268 1.00 86.44 85 GLY A N 1
ATOM 656 C CA . GLY A 1 85 ? 13.761 4.664 -21.594 1.00 86.44 85 GLY A CA 1
ATOM 657 C C . GLY A 1 85 ? 12.485 4.504 -22.408 1.00 86.44 85 GLY A C 1
ATOM 658 O O . GLY A 1 85 ? 11.447 4.084 -21.894 1.00 86.44 85 GLY A O 1
ATOM 659 N N . ARG A 1 86 ? 12.559 4.866 -23.693 1.00 85.38 86 ARG A N 1
ATOM 660 C CA . ARG A 1 86 ? 11.423 4.759 -24.615 1.00 85.38 86 ARG A CA 1
ATOM 661 C C . ARG A 1 86 ? 10.963 3.302 -24.702 1.00 85.38 86 ARG A C 1
ATOM 663 O O . ARG A 1 86 ? 11.786 2.414 -24.902 1.00 85.38 86 ARG A O 1
ATOM 670 N N . ASN A 1 87 ? 9.657 3.081 -24.556 1.00 84.38 87 ASN A N 1
ATOM 671 C CA . ASN A 1 87 ? 9.025 1.755 -24.537 1.00 84.38 87 ASN A CA 1
ATOM 672 C C . ASN A 1 87 ? 9.547 0.817 -23.427 1.00 84.38 87 ASN A C 1
ATOM 674 O O . ASN A 1 87 ? 9.536 -0.397 -23.593 1.00 84.38 87 ASN A O 1
ATOM 678 N N . ARG A 1 88 ? 10.020 1.370 -22.303 1.00 89.62 88 ARG A N 1
ATOM 679 C CA . ARG A 1 88 ? 10.450 0.608 -21.118 1.00 89.62 88 ARG A CA 1
ATOM 680 C C . ARG A 1 88 ? 9.767 1.125 -19.852 1.00 89.62 88 ARG A C 1
ATOM 682 O O . ARG A 1 88 ? 8.781 1.858 -19.930 1.00 89.62 88 ARG A O 1
ATOM 689 N N . LEU A 1 89 ? 10.298 0.772 -18.681 1.00 91.94 89 LEU A N 1
ATOM 690 C CA . LEU A 1 89 ? 9.772 1.205 -17.391 1.00 91.94 89 LEU A CA 1
ATOM 691 C C . LEU A 1 89 ? 10.013 2.714 -17.186 1.00 91.94 89 LEU A C 1
ATOM 693 O O . LEU A 1 89 ? 11.056 3.153 -16.698 1.00 91.94 89 LEU A O 1
ATOM 697 N N . THR A 1 90 ? 9.044 3.525 -17.607 1.00 94.19 90 THR A N 1
ATOM 698 C CA . THR A 1 90 ? 9.015 4.983 -17.406 1.00 94.19 90 THR A CA 1
ATOM 699 C C . THR A 1 90 ? 8.182 5.344 -16.173 1.00 94.19 90 THR A C 1
ATOM 701 O O . THR A 1 90 ? 7.422 4.511 -15.691 1.00 94.19 90 THR A O 1
ATOM 704 N N . GLU A 1 91 ? 8.287 6.579 -15.661 1.00 94.44 91 GLU A N 1
ATOM 705 C CA . GLU A 1 91 ? 7.415 7.024 -14.551 1.00 94.44 91 GLU A CA 1
ATOM 706 C C . GLU A 1 91 ? 5.934 6.924 -14.932 1.00 94.44 91 GLU A C 1
ATOM 708 O O . GLU A 1 91 ? 5.145 6.360 -14.182 1.00 94.44 91 GLU A O 1
ATOM 713 N N . ALA A 1 92 ? 5.584 7.360 -16.146 1.00 94.62 92 ALA A N 1
ATOM 714 C CA . ALA A 1 92 ? 4.222 7.254 -16.657 1.00 94.62 92 ALA A CA 1
ATOM 715 C C . ALA A 1 92 ? 3.745 5.795 -16.749 1.00 94.62 92 ALA A C 1
ATOM 717 O O . ALA A 1 92 ? 2.580 5.508 -16.486 1.00 94.62 92 ALA A O 1
ATOM 718 N N . GLU A 1 93 ? 4.632 4.860 -17.103 1.00 93.81 93 GLU A N 1
ATOM 719 C CA . GLU A 1 93 ? 4.280 3.439 -17.119 1.00 93.81 93 GLU A CA 1
ATOM 720 C C . GLU A 1 93 ? 4.087 2.879 -15.704 1.00 93.81 93 GLU A C 1
ATOM 722 O O . GLU A 1 93 ? 3.149 2.119 -15.476 1.00 93.81 93 GLU A O 1
ATOM 727 N N . ILE A 1 94 ? 4.905 3.300 -14.733 1.00 95.44 94 ILE A N 1
ATOM 728 C CA . ILE A 1 94 ? 4.710 2.953 -13.318 1.00 95.44 94 ILE A CA 1
ATOM 729 C C . ILE A 1 94 ? 3.354 3.469 -12.819 1.00 95.44 94 ILE A C 1
ATOM 731 O O . ILE A 1 94 ? 2.632 2.723 -12.159 1.00 95.44 94 ILE A O 1
ATOM 735 N N . ASP A 1 95 ? 2.976 4.702 -13.163 1.00 95.31 95 ASP A N 1
ATOM 736 C CA . ASP A 1 95 ? 1.682 5.275 -12.776 1.00 95.31 95 ASP A CA 1
ATOM 737 C C . ASP A 1 95 ? 0.504 4.509 -13.386 1.00 95.31 95 ASP A C 1
ATOM 739 O O . ASP A 1 95 ? -0.475 4.219 -12.694 1.00 95.31 95 ASP A O 1
ATOM 743 N N . ARG A 1 96 ? 0.610 4.099 -14.657 1.00 94.31 96 ARG A N 1
ATOM 744 C CA . ARG A 1 96 ? -0.398 3.241 -15.303 1.00 94.31 96 ARG A CA 1
ATOM 745 C C . ARG A 1 96 ? -0.512 1.886 -14.616 1.00 94.31 96 ARG A C 1
ATOM 747 O O . ARG A 1 96 ? -1.624 1.447 -14.336 1.00 94.31 96 ARG A O 1
ATOM 754 N N . LEU A 1 97 ? 0.614 1.233 -14.321 1.00 94.31 97 LEU A N 1
ATOM 755 C CA . LEU A 1 97 ? 0.630 -0.051 -13.616 1.00 94.31 97 LEU A CA 1
ATOM 756 C C . LEU A 1 97 ? -0.005 0.067 -12.229 1.00 94.31 97 LEU A C 1
ATOM 758 O O . LEU A 1 97 ? -0.830 -0.766 -11.862 1.00 94.31 97 LEU A O 1
ATOM 762 N N . GLN A 1 98 ? 0.317 1.133 -11.494 1.00 95.06 98 GLN A N 1
ATOM 763 C CA . GLN A 1 98 ? -0.286 1.431 -10.199 1.00 95.06 98 GLN A CA 1
ATOM 764 C C . GLN A 1 98 ? -1.808 1.626 -10.314 1.00 95.06 98 GLN A C 1
ATOM 766 O O . GLN A 1 98 ? -2.559 1.085 -9.499 1.00 95.06 98 GLN A O 1
ATOM 771 N N . ALA A 1 99 ? -2.274 2.361 -11.328 1.00 94.00 99 ALA A N 1
ATOM 772 C CA . ALA A 1 99 ? -3.697 2.579 -11.573 1.00 94.00 99 ALA A CA 1
ATOM 773 C C . ALA A 1 99 ? -4.433 1.279 -11.937 1.00 94.00 99 ALA A C 1
ATOM 775 O O . ALA A 1 99 ? -5.485 0.990 -11.365 1.00 94.00 99 ALA A O 1
ATOM 776 N N . TYR A 1 100 ? -3.873 0.464 -12.837 1.00 94.31 100 TYR A N 1
ATOM 777 C CA . TYR A 1 100 ? -4.463 -0.823 -13.214 1.00 94.31 100 TYR A CA 1
ATOM 778 C C . TYR A 1 100 ? -4.525 -1.791 -12.038 1.00 94.31 100 TYR A C 1
ATOM 780 O O . TYR A 1 100 ? -5.549 -2.438 -11.835 1.00 94.31 100 TYR A O 1
ATOM 788 N N . TYR A 1 101 ? -3.468 -1.850 -11.232 1.00 94.38 101 TYR A N 1
ATOM 789 C CA . TYR A 1 101 ? -3.423 -2.686 -10.042 1.00 94.38 101 TYR A CA 1
ATOM 790 C C . TYR A 1 101 ? -4.508 -2.299 -9.028 1.00 94.38 101 TYR A C 1
ATOM 792 O O . TYR A 1 101 ? -5.251 -3.154 -8.551 1.00 94.38 101 TYR A O 1
ATOM 800 N N . GLY A 1 102 ? -4.677 -0.999 -8.770 1.00 93.62 102 GLY A N 1
ATOM 801 C CA . GLY A 1 102 ? -5.777 -0.504 -7.942 1.00 93.62 102 GLY A CA 1
ATOM 802 C C . GLY A 1 102 ? -7.151 -0.854 -8.496 1.00 93.62 102 GLY A C 1
ATOM 803 O O . GLY A 1 102 ? -8.026 -1.306 -7.761 1.00 93.62 102 GLY A O 1
ATOM 804 N N . LEU A 1 103 ? -7.336 -0.696 -9.806 1.00 94.12 103 LEU A N 1
ATOM 805 C CA . LEU A 1 103 ? -8.593 -1.002 -10.481 1.00 94.12 103 LEU A CA 1
ATOM 806 C C . LEU A 1 103 ? -8.934 -2.498 -10.428 1.00 94.12 103 LEU A C 1
ATOM 808 O O . LEU A 1 103 ? -10.102 -2.844 -10.261 1.00 94.12 103 LEU A O 1
ATOM 812 N N . ALA A 1 104 ? -7.932 -3.375 -10.533 1.00 94.19 104 ALA A N 1
ATOM 813 C CA . ALA A 1 104 ? -8.101 -4.817 -10.374 1.00 94.19 104 ALA A CA 1
ATOM 814 C C . ALA A 1 104 ? -8.566 -5.183 -8.958 1.00 94.19 104 ALA A C 1
ATOM 816 O O . ALA A 1 104 ? -9.465 -6.009 -8.816 1.00 94.19 104 ALA A O 1
ATOM 817 N N . ILE A 1 105 ? -8.029 -4.528 -7.924 1.00 93.38 105 ILE A N 1
ATOM 818 C CA . ILE A 1 105 ? -8.486 -4.709 -6.538 1.00 93.38 105 ILE A CA 1
ATOM 819 C C . ILE A 1 105 ? -9.920 -4.190 -6.375 1.00 93.38 105 ILE A C 1
ATOM 821 O O . ILE A 1 105 ? -10.794 -4.917 -5.909 1.00 93.38 105 ILE A O 1
ATOM 825 N N . HIS A 1 106 ? -10.190 -2.959 -6.815 1.00 93.25 106 HIS A N 1
ATOM 826 C CA . HIS A 1 106 ? -11.499 -2.319 -6.663 1.00 93.25 106 HIS A CA 1
ATOM 827 C C . HIS A 1 106 ? -12.639 -3.055 -7.375 1.00 93.25 106 HIS A C 1
ATOM 829 O O . HIS A 1 106 ? -13.764 -3.052 -6.883 1.00 93.25 106 HIS A O 1
ATOM 835 N N . ARG A 1 107 ? -12.377 -3.675 -8.529 1.00 94.06 107 ARG A N 1
ATOM 836 C CA . ARG A 1 107 ? -13.404 -4.400 -9.295 1.00 94.06 107 ARG A CA 1
ATOM 837 C C . ARG A 1 107 ? -13.701 -5.797 -8.756 1.00 94.06 107 ARG A C 1
ATOM 839 O O . ARG A 1 107 ? -14.733 -6.350 -9.111 1.00 94.06 107 ARG A O 1
ATOM 846 N N . ASN A 1 108 ? -12.832 -6.342 -7.905 1.00 94.44 108 ASN A N 1
ATOM 847 C CA . ASN A 1 108 ? -12.906 -7.726 -7.432 1.00 94.44 108 ASN A CA 1
ATOM 848 C C . ASN A 1 108 ? -12.910 -7.817 -5.895 1.00 94.44 108 ASN A C 1
ATOM 850 O O . ASN A 1 108 ? -12.330 -8.729 -5.314 1.00 94.44 108 ASN A O 1
ATOM 854 N N . LEU A 1 109 ? -13.560 -6.867 -5.212 1.00 90.81 109 LEU A N 1
ATOM 855 C CA . LEU A 1 109 ? -13.590 -6.814 -3.740 1.00 90.81 109 LEU A CA 1
ATOM 856 C C . LEU A 1 109 ? -14.282 -8.022 -3.089 1.00 90.81 109 LEU A C 1
ATOM 858 O O . LEU A 1 109 ? -13.998 -8.337 -1.937 1.00 90.81 109 LEU A O 1
ATOM 862 N N . SER A 1 110 ? -15.186 -8.688 -3.807 1.00 91.81 110 SER A N 1
ATOM 863 C CA . SER A 1 110 ? -15.959 -9.833 -3.312 1.00 91.81 110 SER A CA 1
ATOM 864 C C . SER A 1 110 ? -15.242 -11.179 -3.449 1.00 91.81 110 SER A C 1
ATOM 866 O O . SER A 1 110 ? -15.712 -12.164 -2.886 1.00 91.81 110 SER A O 1
ATOM 868 N N . SER A 1 111 ? -14.131 -11.251 -4.192 1.00 94.44 111 SER A N 1
ATOM 869 C CA . SER A 1 111 ? -13.466 -12.514 -4.524 1.00 94.44 111 SER A CA 1
ATOM 870 C C . SER A 1 111 ? -11.956 -12.335 -4.621 1.00 94.44 111 SER A C 1
ATOM 872 O O . SER A 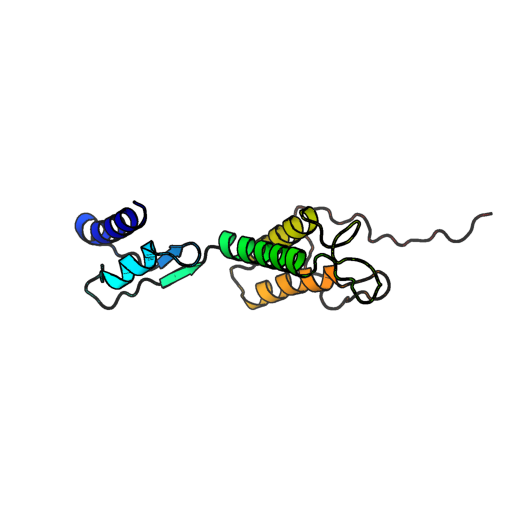1 111 ? -11.428 -11.736 -5.558 1.00 94.44 111 SER A O 1
ATOM 874 N N . VAL A 1 112 ? -11.237 -12.917 -3.656 1.00 91.88 112 VAL A N 1
ATOM 875 C CA . VAL A 1 112 ? -9.764 -12.917 -3.642 1.00 91.88 112 VAL A CA 1
ATOM 876 C C . VAL A 1 112 ? -9.207 -13.635 -4.873 1.00 91.88 112 VAL A C 1
ATOM 878 O O . VAL A 1 112 ? -8.203 -13.203 -5.437 1.00 91.88 112 VAL A O 1
ATOM 881 N N . LYS A 1 113 ? -9.882 -14.698 -5.324 1.00 94.56 113 LYS A N 1
ATOM 882 C CA . LYS A 1 113 ? -9.488 -15.456 -6.513 1.00 94.56 113 LYS A CA 1
ATOM 883 C C . LYS A 1 113 ? -9.579 -14.594 -7.771 1.00 94.56 113 LYS A C 1
ATOM 885 O O . LYS A 1 113 ? -8.605 -14.517 -8.516 1.00 94.56 113 LYS A O 1
ATOM 890 N N . ASP A 1 114 ? -10.699 -13.903 -7.974 1.00 93.69 114 ASP A N 1
ATOM 891 C CA . ASP A 1 114 ? -10.897 -13.067 -9.166 1.00 93.69 114 ASP A CA 1
ATOM 892 C C . ASP A 1 114 ? -9.983 -11.837 -9.129 1.00 93.69 114 ASP A C 1
ATOM 894 O O . ASP A 1 114 ? -9.428 -11.428 -10.149 1.00 93.69 114 ASP A O 1
ATOM 898 N N . MET A 1 115 ? -9.732 -11.293 -7.934 1.00 94.81 115 MET A N 1
ATOM 899 C CA . MET A 1 115 ? -8.748 -10.233 -7.724 1.00 94.81 115 MET A CA 1
ATOM 900 C C . MET A 1 115 ? -7.344 -10.683 -8.126 1.00 94.81 115 MET A C 1
ATOM 902 O O . MET A 1 115 ? -6.666 -9.986 -8.882 1.00 94.81 115 MET A O 1
ATOM 906 N N . GLN A 1 116 ? -6.913 -11.853 -7.652 1.00 93.94 116 GLN A N 1
ATOM 907 C CA . GLN A 1 116 ? -5.622 -12.431 -8.007 1.00 93.94 116 GLN A CA 1
ATOM 908 C C . GLN A 1 116 ? -5.526 -12.647 -9.520 1.00 93.94 116 GLN A C 1
ATOM 910 O O . GLN A 1 116 ? -4.538 -12.239 -10.126 1.00 93.94 116 GLN A O 1
ATOM 915 N N . GLN A 1 117 ? -6.557 -13.220 -10.144 1.00 93.88 117 GLN A N 1
ATOM 916 C CA . GLN A 1 117 ? -6.604 -13.418 -11.594 1.00 93.88 117 GLN A CA 1
ATOM 917 C C . GLN A 1 117 ? -6.500 -12.094 -12.360 1.00 93.88 117 GLN A C 1
ATOM 919 O O . GLN A 1 117 ? -5.697 -11.988 -13.284 1.00 93.88 117 GLN A O 1
ATOM 924 N N . ALA A 1 118 ? -7.238 -11.059 -11.950 1.00 93.69 118 ALA A N 1
ATOM 925 C CA . ALA A 1 118 ? -7.184 -9.742 -12.580 1.00 93.69 118 ALA A CA 1
ATOM 926 C C . ALA A 1 118 ? -5.805 -9.074 -12.435 1.00 93.69 118 ALA A C 1
ATOM 928 O O . ALA A 1 118 ? -5.321 -8.445 -13.377 1.00 93.69 118 ALA A O 1
ATOM 929 N N . ILE A 1 119 ? -5.148 -9.232 -11.282 1.00 93.12 119 ILE A N 1
ATOM 930 C CA . ILE A 1 119 ? -3.781 -8.742 -11.057 1.00 93.12 119 ILE A CA 1
ATOM 931 C C . ILE A 1 119 ? -2.786 -9.478 -11.966 1.00 93.12 119 ILE A C 1
ATOM 933 O O . ILE A 1 119 ? -1.970 -8.834 -12.628 1.00 93.12 119 ILE A O 1
ATOM 937 N N . TRP A 1 120 ? -2.863 -10.809 -12.041 1.00 92.56 120 TRP A N 1
ATOM 938 C CA . TRP A 1 120 ? -1.995 -11.605 -12.914 1.00 92.56 120 TRP A CA 1
ATOM 939 C C . TRP A 1 120 ? -2.221 -11.302 -14.393 1.00 92.56 120 TRP A C 1
ATOM 941 O O . TRP A 1 120 ? -1.251 -11.221 -15.143 1.00 92.56 120 TRP A O 1
ATOM 951 N N . ALA A 1 121 ? -3.461 -11.041 -14.806 1.00 91.31 121 ALA A N 1
ATOM 952 C CA . ALA A 1 121 ? -3.772 -10.645 -16.175 1.00 91.31 121 ALA A CA 1
ATOM 953 C C . ALA A 1 121 ? -3.042 -9.353 -16.584 1.00 91.31 121 ALA A C 1
ATOM 955 O O . ALA A 1 121 ? -2.559 -9.259 -17.710 1.00 91.31 121 ALA A O 1
ATOM 956 N N . ILE A 1 122 ? -2.889 -8.378 -15.675 1.00 90.94 122 ILE A N 1
ATOM 957 C CA . ILE A 1 122 ? -2.100 -7.160 -15.941 1.00 90.94 122 ILE A CA 1
ATOM 958 C C . ILE A 1 122 ? -0.631 -7.514 -16.194 1.00 90.94 122 ILE A C 1
ATOM 960 O O . ILE A 1 122 ? -0.031 -7.004 -17.138 1.00 90.94 122 ILE A O 1
ATOM 964 N N . PHE A 1 123 ? -0.052 -8.377 -15.355 1.00 88.81 123 PHE A N 1
ATOM 965 C CA . PHE A 1 123 ? 1.344 -8.793 -15.481 1.00 88.81 123 PHE A CA 1
ATOM 966 C C . PHE A 1 123 ? 1.591 -9.556 -16.786 1.00 88.81 123 PHE A C 1
ATOM 968 O O . PHE A 1 123 ? 2.481 -9.187 -17.549 1.00 88.81 123 PHE A O 1
ATOM 975 N N . LEU A 1 124 ? 0.759 -10.555 -17.084 1.00 88.00 124 LEU A N 1
ATOM 976 C CA . LEU A 1 124 ? 0.854 -11.355 -18.306 1.00 88.00 124 LEU A CA 1
ATOM 977 C C . LEU A 1 124 ? 0.657 -10.501 -19.559 1.00 88.00 124 LEU A C 1
ATOM 979 O O . LEU A 1 124 ? 1.450 -10.596 -20.487 1.00 88.00 124 LEU A O 1
ATOM 983 N N . HIS A 1 125 ? -0.309 -9.578 -19.557 1.00 86.56 125 HIS A N 1
ATOM 984 C CA . HIS A 1 125 ? -0.502 -8.641 -20.666 1.00 86.56 125 HIS A CA 1
ATOM 9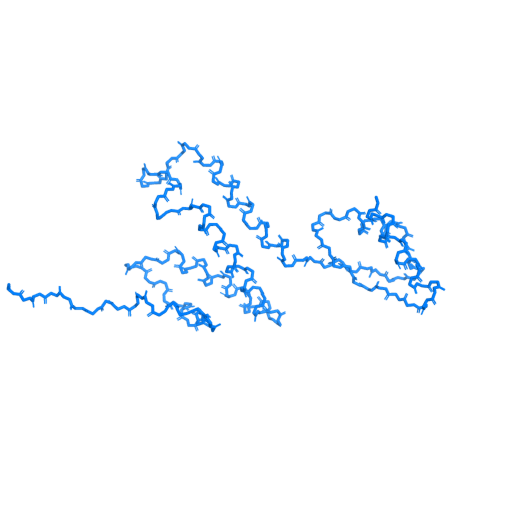85 C C . HIS A 1 125 ? 0.747 -7.793 -20.951 1.00 86.56 125 HIS A C 1
ATOM 987 O O . HIS A 1 125 ? 1.026 -7.482 -22.104 1.00 86.56 125 HIS A O 1
ATOM 993 N N . LYS A 1 126 ? 1.506 -7.423 -19.913 1.00 84.88 126 LYS A N 1
ATOM 994 C CA . LYS A 1 126 ? 2.748 -6.648 -20.055 1.00 84.88 126 LYS A CA 1
ATOM 995 C C . LYS A 1 126 ? 3.954 -7.493 -20.455 1.00 84.88 126 LYS A C 1
ATOM 997 O O . LYS A 1 126 ? 4.915 -6.928 -20.970 1.00 84.88 126 LYS A O 1
ATOM 1002 N N . LEU A 1 127 ? 3.911 -8.800 -20.208 1.00 81.69 127 LEU A N 1
ATOM 1003 C CA . LEU A 1 127 ? 4.920 -9.750 -20.671 1.00 81.69 127 LEU A CA 1
ATOM 1004 C C . LEU A 1 127 ? 4.681 -10.224 -22.105 1.00 81.69 127 LEU A C 1
ATOM 1006 O O . LEU A 1 127 ? 5.644 -10.580 -22.779 1.00 81.69 127 LEU A O 1
ATOM 1010 N N . SER A 1 128 ? 3.427 -10.247 -22.561 1.00 75.62 128 SER A N 1
ATOM 1011 C CA . SER A 1 128 ? 3.081 -10.678 -23.913 1.00 75.62 128 SER A CA 1
ATOM 1012 C C . SER A 1 128 ? 3.780 -9.818 -24.962 1.00 75.62 128 SER A C 1
ATOM 1014 O O . SER A 1 128 ? 3.721 -8.587 -24.929 1.00 75.62 128 SER A O 1
ATOM 1016 N N . THR A 1 129 ? 4.413 -10.488 -25.918 1.00 65.38 129 THR A N 1
ATOM 1017 C CA . THR A 1 129 ? 4.945 -9.886 -27.141 1.00 65.38 129 THR A CA 1
ATOM 1018 C C . THR A 1 129 ? 4.051 -10.272 -28.316 1.00 65.38 129 THR A C 1
ATOM 1020 O O . THR A 1 129 ? 3.277 -11.224 -28.214 1.00 65.38 129 THR A O 1
ATOM 1023 N N . ASP A 1 130 ? 4.160 -9.560 -29.441 1.00 60.22 130 ASP A N 1
ATOM 1024 C CA . ASP A 1 130 ? 3.390 -9.873 -30.658 1.00 60.22 130 ASP A CA 1
ATOM 1025 C C . ASP A 1 130 ? 3.648 -11.314 -31.168 1.00 60.22 130 ASP A C 1
ATOM 1027 O O . ASP A 1 130 ? 2.803 -11.886 -31.849 1.00 60.22 130 ASP A O 1
ATOM 1031 N N . GLU A 1 131 ? 4.780 -11.922 -30.791 1.00 55.19 131 GLU A N 1
ATOM 1032 C CA . GLU A 1 131 ? 5.178 -13.293 -31.154 1.00 55.19 131 GLU A CA 1
ATOM 1033 C C . GLU A 1 131 ? 4.777 -14.352 -30.111 1.00 55.19 131 GLU A C 1
ATOM 1035 O O . GLU A 1 131 ? 4.565 -15.509 -30.462 1.00 55.19 131 GLU A O 1
ATOM 1040 N N . ASN A 1 132 ? 4.639 -13.972 -28.836 1.00 52.75 132 ASN A N 1
ATOM 1041 C CA . ASN A 1 132 ? 4.231 -14.856 -27.743 1.00 52.75 132 ASN A CA 1
ATOM 1042 C C . ASN A 1 132 ? 3.008 -14.267 -27.047 1.00 52.75 132 ASN A C 1
ATOM 1044 O O . ASN A 1 132 ? 3.096 -13.630 -25.989 1.00 52.75 132 ASN A O 1
ATOM 1048 N N . VAL A 1 133 ? 1.843 -14.496 -27.648 1.00 51.62 133 VAL A N 1
ATOM 1049 C CA . VAL A 1 133 ? 0.581 -14.137 -27.015 1.00 51.62 133 VAL A CA 1
ATOM 1050 C C . VAL A 1 133 ? 0.296 -15.163 -25.924 1.00 51.62 133 VAL A C 1
ATOM 1052 O O . VAL A 1 133 ? -0.091 -16.293 -26.211 1.00 51.62 133 VAL A O 1
ATOM 1055 N N . SER A 1 134 ? 0.464 -14.774 -24.659 1.00 49.81 134 SER A N 1
ATOM 1056 C CA . SER A 1 134 ? -0.041 -15.562 -23.528 1.00 49.81 134 SER A CA 1
ATOM 1057 C C . SER A 1 134 ? -1.580 -15.476 -23.499 1.00 49.81 134 SER A C 1
ATOM 1059 O O . SER A 1 134 ? -2.182 -14.724 -22.738 1.00 49.81 134 SER A O 1
ATOM 1061 N N . MET A 1 135 ? -2.219 -16.188 -24.434 1.00 45.31 135 MET A N 1
ATOM 1062 C CA . MET A 1 135 ? -3.662 -16.166 -24.722 1.00 45.31 135 MET A CA 1
ATOM 1063 C C . MET A 1 135 ? -4.522 -16.737 -23.583 1.00 45.31 135 MET A C 1
ATOM 1065 O O . MET A 1 135 ? -5.702 -16.404 -23.497 1.00 45.31 135 MET A O 1
ATOM 1069 N N . ASP A 1 136 ? -3.953 -17.524 -22.666 1.00 46.19 136 ASP A N 1
ATOM 1070 C CA . ASP A 1 136 ? -4.740 -18.321 -21.710 1.00 46.19 136 ASP A CA 1
ATOM 1071 C C . ASP A 1 136 ? -5.459 -17.506 -20.612 1.00 46.19 136 ASP A C 1
ATOM 1073 O O . ASP A 1 136 ? -6.300 -18.044 -19.896 1.00 46.19 136 ASP A O 1
ATOM 1077 N N . PHE A 1 137 ? -5.193 -16.197 -20.491 1.00 44.62 137 PHE A N 1
ATOM 1078 C CA . PHE A 1 137 ? -5.856 -15.306 -19.517 1.00 44.62 137 PHE A CA 1
ATOM 1079 C C . PHE A 1 137 ? -6.574 -14.092 -20.143 1.00 44.62 137 PHE A C 1
ATOM 1081 O O . PHE A 1 137 ? -7.025 -13.195 -19.423 1.00 44.62 137 PHE A O 1
ATOM 1088 N N . VAL A 1 138 ? -6.715 -14.041 -21.475 1.00 48.28 138 VAL A N 1
ATOM 1089 C CA . VAL A 1 138 ? -7.192 -12.845 -22.203 1.00 48.28 138 VAL A CA 1
ATOM 1090 C C . VAL A 1 138 ? -8.710 -12.839 -22.503 1.00 48.28 138 VAL A C 1
ATOM 1092 O O . VAL A 1 138 ? -9.102 -12.558 -23.632 1.00 48.28 138 VAL A O 1
ATOM 1095 N N . PRO A 1 139 ? -9.612 -13.035 -21.515 1.00 43.31 139 PRO A N 1
ATOM 1096 C CA . PRO A 1 139 ? -10.949 -12.453 -21.686 1.00 43.31 139 PRO A CA 1
ATOM 1097 C C . PRO A 1 139 ? -11.458 -11.610 -20.505 1.00 43.31 139 PRO A C 1
ATOM 1099 O O . PRO A 1 139 ? -12.658 -11.373 -20.419 1.00 43.31 139 PRO A O 1
ATOM 1102 N N . LEU A 1 140 ? -10.597 -11.102 -19.609 1.00 41.06 140 LEU A N 1
ATOM 1103 C CA . LEU A 1 140 ? -11.061 -10.299 -18.455 1.00 41.06 140 LEU A CA 1
ATOM 1104 C C . LEU A 1 140 ? -10.694 -8.807 -18.471 1.00 41.06 140 LEU A C 1
ATOM 1106 O O . LEU A 1 140 ? -11.203 -8.045 -17.650 1.00 41.06 140 LEU A O 1
ATOM 1110 N N . ILE A 1 141 ? -9.904 -8.332 -19.438 1.00 43.91 141 ILE A N 1
ATOM 1111 C CA . ILE A 1 141 ? -9.594 -6.897 -19.586 1.00 43.91 141 ILE A CA 1
ATOM 1112 C C . ILE A 1 141 ? -10.521 -6.257 -20.636 1.00 43.91 141 ILE A C 1
ATOM 1114 O O . ILE A 1 141 ? -10.104 -5.483 -21.489 1.00 43.91 141 ILE A O 1
ATOM 1118 N N . GLN A 1 142 ? -11.828 -6.522 -20.561 1.00 39.69 142 GLN A N 1
ATOM 1119 C CA . GLN A 1 142 ? -12.802 -5.569 -21.094 1.00 39.69 142 GLN A CA 1
ATOM 1120 C C . GLN A 1 142 ? -12.943 -4.472 -20.033 1.00 39.69 142 GLN A C 1
A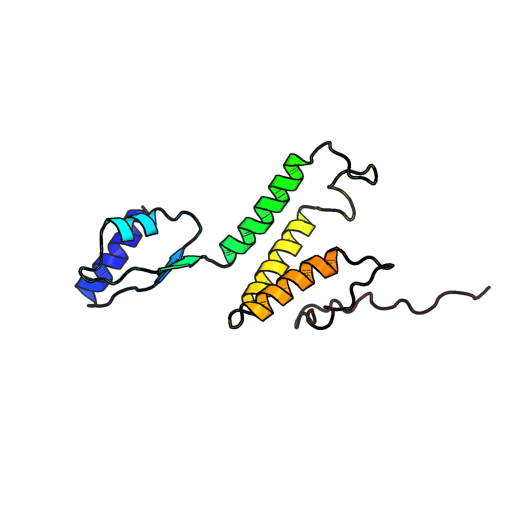TOM 1122 O O . GLN A 1 142 ? -13.822 -4.519 -19.171 1.00 39.69 142 GLN A O 1
ATOM 1127 N N . ILE A 1 143 ? -12.026 -3.497 -20.039 1.00 43.25 143 ILE A N 1
ATOM 1128 C CA . ILE A 1 143 ? -12.139 -2.290 -19.215 1.00 43.25 143 ILE A CA 1
ATOM 1129 C C . ILE A 1 143 ? -13.415 -1.577 -19.673 1.00 43.25 143 ILE A C 1
ATOM 1131 O O . ILE A 1 143 ? -13.378 -0.773 -20.599 1.00 43.25 143 ILE A O 1
ATOM 1135 N N . ARG A 1 144 ? -14.565 -1.884 -19.057 1.00 33.12 144 ARG A N 1
ATOM 1136 C CA . ARG A 1 144 ? -15.808 -1.128 -19.252 1.00 33.12 144 ARG A CA 1
ATOM 1137 C C . ARG A 1 144 ? -15.491 0.337 -18.934 1.00 33.12 144 ARG A C 1
ATOM 1139 O O . ARG A 1 144 ? -15.284 0.682 -17.773 1.00 33.12 144 ARG A O 1
ATOM 1146 N N . GLY A 1 145 ? -15.341 1.143 -19.986 1.00 35.31 145 GLY A N 1
ATOM 1147 C CA . GLY A 1 145 ? -15.033 2.574 -19.935 1.00 35.31 145 GLY A CA 1
ATOM 1148 C C . GLY A 1 145 ? -13.703 3.019 -20.559 1.00 35.31 145 GLY A C 1
ATOM 1149 O O . GLY A 1 145 ? -13.578 4.198 -20.864 1.00 35.31 145 GLY A O 1
ATOM 1150 N N . ALA A 1 146 ? -12.736 2.129 -20.816 1.00 37.47 146 ALA A N 1
ATOM 1151 C CA . ALA A 1 146 ? -11.559 2.474 -21.617 1.00 37.47 146 ALA A CA 1
ATOM 1152 C C . ALA A 1 146 ? -11.578 1.625 -22.882 1.00 37.47 146 ALA A C 1
ATOM 1154 O O . ALA A 1 146 ? -11.322 0.423 -22.844 1.00 37.47 146 ALA A O 1
ATOM 1155 N N . ASN A 1 147 ? -11.909 2.259 -24.003 1.00 31.36 147 ASN A N 1
ATOM 1156 C CA . ASN A 1 147 ? -11.734 1.681 -25.326 1.00 31.36 147 ASN A CA 1
ATOM 1157 C C . ASN A 1 147 ? -10.231 1.434 -25.551 1.00 31.36 147 ASN A C 1
ATOM 1159 O O . ASN A 1 147 ? -9.534 2.259 -26.127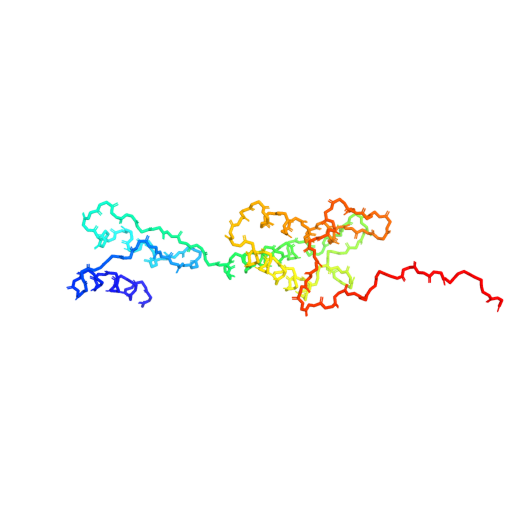 1.00 31.36 147 ASN A O 1
ATOM 1163 N N . LEU A 1 148 ? -9.726 0.285 -25.101 1.00 39.12 148 LEU A N 1
ATOM 1164 C CA . LEU A 1 148 ? -8.468 -0.289 -25.573 1.00 39.12 148 LEU A CA 1
ATOM 1165 C C . LEU A 1 148 ? -8.755 -1.242 -26.748 1.00 39.12 148 LEU A C 1
ATOM 1167 O O . LEU A 1 148 ? -8.203 -2.329 -26.848 1.00 39.12 148 LEU A O 1
ATOM 1171 N N . LYS A 1 149 ? -9.678 -0.833 -27.629 1.00 33.62 149 LYS A N 1
ATOM 1172 C CA . LYS A 1 149 ? -10.014 -1.506 -28.892 1.00 33.62 149 LYS A CA 1
ATOM 1173 C C . LYS A 1 149 ? -9.279 -0.901 -30.094 1.00 33.62 149 LYS A C 1
ATOM 1175 O O . LYS A 1 149 ? -9.723 -1.044 -31.224 1.00 33.62 149 LYS A O 1
ATOM 1180 N N . SER A 1 150 ? -8.137 -0.252 -29.887 1.00 34.97 150 SER A N 1
ATOM 1181 C CA . SER A 1 150 ? -7.277 0.207 -30.981 1.00 34.97 150 SER A CA 1
ATOM 1182 C C . SER A 1 150 ? -5.891 -0.413 -30.867 1.00 34.97 150 SER A C 1
ATOM 1184 O O . SER A 1 150 ? -4.962 0.216 -30.371 1.00 34.97 150 SER A O 1
ATOM 1186 N N . ARG A 1 151 ? -5.791 -1.675 -31.314 1.00 31.02 151 ARG A N 1
ATOM 1187 C CA . ARG A 1 151 ? -4.625 -2.307 -31.986 1.00 31.02 151 ARG A CA 1
ATOM 1188 C C . ARG A 1 151 ? -4.633 -3.841 -31.928 1.00 31.02 151 ARG A C 1
ATOM 1190 O O . ARG A 1 151 ? -3.584 -4.466 -31.903 1.00 31.02 151 ARG A O 1
ATOM 1197 N N . ILE A 1 152 ? -5.811 -4.458 -31.989 1.00 39.59 152 ILE A N 1
ATOM 1198 C CA . ILE A 1 152 ? -5.926 -5.845 -32.459 1.00 39.59 152 ILE A CA 1
ATOM 1199 C C . ILE A 1 152 ? -6.479 -5.767 -33.882 1.00 39.59 152 ILE A C 1
ATOM 1201 O O . ILE A 1 152 ? -7.666 -5.954 -34.120 1.00 39.59 152 ILE A O 1
ATOM 1205 N N . ALA A 1 153 ? -5.627 -5.329 -34.803 1.00 28.95 153 ALA A N 1
ATOM 1206 C CA . ALA A 1 153 ? -5.900 -5.314 -36.233 1.00 28.95 153 ALA A CA 1
ATOM 1207 C C . ALA A 1 153 ? -4.568 -5.524 -36.959 1.00 28.95 153 ALA A C 1
ATOM 1209 O O . ALA A 1 153 ? -4.004 -4.601 -37.535 1.00 28.95 153 ALA A O 1
ATOM 1210 N N . TRP A 1 154 ? -4.035 -6.742 -36.869 1.00 34.19 154 TRP A N 1
ATOM 1211 C CA . TRP A 1 154 ? -3.146 -7.252 -37.904 1.00 34.19 154 TRP A CA 1
ATOM 1212 C C . TRP A 1 154 ? -4.044 -7.873 -38.969 1.00 34.19 154 TRP A C 1
ATOM 1214 O O . TRP A 1 154 ? -4.446 -9.028 -38.873 1.00 34.19 154 TRP A O 1
ATOM 1224 N N . GLY A 1 155 ? -4.437 -7.032 -39.920 1.00 27.12 155 GLY A N 1
ATOM 1225 C CA . GLY A 1 155 ? -5.112 -7.405 -41.150 1.00 27.12 155 GLY A CA 1
ATOM 1226 C C . GLY A 1 155 ? -4.344 -6.772 -42.300 1.00 27.12 155 GLY A C 1
ATOM 1227 O O . GLY A 1 155 ? -4.506 -5.589 -42.562 1.00 27.12 155 GLY A O 1
ATOM 1228 N N . ASP A 1 156 ? -3.465 -7.581 -42.879 1.00 34.44 156 ASP A N 1
ATOM 1229 C CA . ASP A 1 156 ? -3.115 -7.619 -44.298 1.00 34.44 156 ASP A CA 1
ATOM 1230 C C . ASP A 1 156 ? -2.704 -6.308 -44.993 1.00 34.44 156 ASP A C 1
ATOM 1232 O O . ASP A 1 156 ? -3.532 -5.543 -45.474 1.00 34.44 156 ASP A O 1
ATOM 1236 N N . LEU A 1 157 ? -1.392 -6.103 -45.133 1.00 32.41 157 LEU A N 1
ATOM 1237 C CA . LEU A 1 157 ? -0.816 -5.331 -46.239 1.00 32.41 157 LEU A CA 1
ATOM 1238 C C . LEU A 1 157 ? 0.464 -6.036 -46.701 1.00 32.41 157 LEU A C 1
ATOM 1240 O O . LEU A 1 157 ? 1.584 -5.571 -46.493 1.00 32.41 157 LEU A O 1
ATOM 1244 N N . SER A 1 158 ? 0.271 -7.195 -47.329 1.00 33.69 158 SER A N 1
ATOM 1245 C CA . SER A 1 158 ? 1.201 -7.693 -48.336 1.00 33.69 158 SER A CA 1
ATOM 1246 C C . SER A 1 158 ? 0.566 -7.515 -49.718 1.00 33.69 158 SER A C 1
ATOM 1248 O O . SER A 1 158 ? -0.593 -7.848 -49.927 1.00 33.69 158 SER A O 1
ATOM 1250 N N . SER A 1 159 ? 1.353 -6.975 -50.652 1.00 34.62 159 SER A N 1
ATOM 1251 C CA . SER A 1 159 ? 1.053 -6.780 -52.077 1.00 34.62 159 SER A CA 1
ATOM 1252 C C . SER A 1 159 ? -0.074 -5.815 -52.455 1.00 34.62 159 SER A C 1
ATOM 1254 O O . SER A 1 159 ? -1.235 -6.191 -52.550 1.00 34.62 159 SER A O 1
ATOM 1256 N N . GLN A 1 160 ? 0.321 -4.635 -52.933 1.00 33.12 160 GLN A N 1
ATOM 1257 C CA . GLN A 1 160 ? 0.075 -4.272 -54.331 1.00 33.12 160 GLN A CA 1
ATOM 1258 C C . GLN A 1 160 ? 1.172 -3.306 -54.812 1.00 33.12 160 GLN A C 1
ATOM 1260 O O . GLN A 1 160 ? 1.527 -2.374 -54.100 1.00 33.12 160 GLN A O 1
ATOM 1265 N N . LYS A 1 161 ? 1.725 -3.676 -55.975 1.00 37.28 161 LYS A N 1
ATOM 1266 C CA . LYS A 1 161 ? 2.760 -3.071 -56.837 1.00 37.28 161 LYS A CA 1
ATOM 1267 C C . LYS A 1 161 ? 3.191 -1.628 -56.583 1.00 37.28 161 LYS A C 1
ATOM 1269 O O . LYS A 1 161 ? 2.311 -0.747 -56.547 1.00 37.28 161 LYS A O 1
#

Sequence (161 aa):
MEVAGALSIFQRSQSLCNVRYTKYLGDGDSKAFNSIVENKVYVDHCSVEKLECIGHVMKRMGTRLRSLKTKMRGQTLSDGKPLCGRNRLTEAEIDRLQAYYGLAIHRNLSSVKDMQQAIWAIFLHKLSTDENVSMDFVPLIQIRGANLKSRIAWGDLSSQK

InterPro domains:
  IPR049012 Mutator-like transposase domain [PF20700] (1-126)

Secondary structure (DSSP, 8-state):
-HHHHHHHHHHHHHHHH-----EEEE-SS-HHHHHHHHTT-SSSS-PPEEEEPHHHHHHHHHHHHHHHHHHTTT-B-TTSSBSSSTTSS-HHHHHHHHHHHHHHHHHTTT-HHHHHHHHHHHHHHHH--SS---GGGTTS---TT----SS----------